Protein AF-A0A961Q1H7-F1 (afdb_monomer_lite)

Radius of gyration: 17.22 Å; chains: 1; bounding box: 45×46×30 Å

Structure (mmCIF, N/CA/C/O backbone):
data_AF-A0A961Q1H7-F1
#
_entry.id   AF-A0A961Q1H7-F1
#
loop_
_atom_site.group_PDB
_atom_site.id
_atom_site.type_symbol
_atom_site.label_atom_id
_atom_site.label_alt_id
_atom_site.label_comp_id
_atom_site.label_asym_id
_atom_site.label_entity_id
_atom_site.label_seq_id
_atom_site.pdbx_PDB_ins_code
_atom_site.Cartn_x
_atom_site.Cartn_y
_atom_site.Cartn_z
_atom_site.occupancy
_atom_site.B_iso_or_equiv
_atom_site.auth_seq_id
_atom_site.auth_comp_id
_atom_site.auth_asym_id
_atom_site.auth_atom_id
_atom_site.pdbx_PDB_model_num
ATOM 1 N N . MET A 1 1 ? 21.827 -29.068 16.546 1.00 44.97 1 MET A N 1
ATOM 2 C CA . MET A 1 1 ? 21.800 -28.196 15.344 1.00 44.97 1 MET A CA 1
ATOM 3 C C . MET A 1 1 ? 20.503 -28.412 14.557 1.00 44.97 1 MET A C 1
ATOM 5 O O . MET A 1 1 ? 20.382 -29.419 13.877 1.00 44.97 1 MET A O 1
ATOM 9 N N . ARG A 1 2 ? 19.507 -27.516 14.666 1.00 56.06 2 ARG A N 1
ATOM 10 C CA . ARG A 1 2 ? 18.175 -27.661 14.017 1.00 56.06 2 ARG A CA 1
ATOM 11 C C . ARG A 1 2 ? 17.933 -26.648 12.879 1.00 56.06 2 ARG A C 1
ATOM 13 O O . ARG A 1 2 ? 16.942 -26.741 12.164 1.00 56.06 2 ARG A O 1
ATOM 20 N N . THR A 1 3 ? 18.863 -25.716 12.672 1.00 59.81 3 THR A N 1
ATOM 21 C CA . THR A 1 3 ? 18.719 -24.540 11.795 1.00 59.81 3 THR A CA 1
ATOM 22 C C . THR A 1 3 ? 18.852 -24.871 10.302 1.00 59.81 3 THR A C 1
ATOM 24 O O . THR A 1 3 ? 18.093 -24.361 9.482 1.00 59.81 3 THR A O 1
ATOM 27 N N . ALA A 1 4 ? 19.744 -25.799 9.934 1.00 62.69 4 ALA A N 1
ATOM 28 C CA . ALA A 1 4 ? 20.012 -26.146 8.532 1.00 62.69 4 ALA A CA 1
ATOM 29 C C . ALA A 1 4 ? 18.870 -26.921 7.838 1.00 62.69 4 ALA A C 1
ATOM 31 O O . ALA A 1 4 ? 18.808 -26.956 6.608 1.00 62.69 4 ALA A O 1
ATOM 32 N N . SER A 1 5 ? 17.981 -27.563 8.607 1.00 73.88 5 SER A N 1
ATOM 33 C CA . SER A 1 5 ? 16.817 -28.293 8.077 1.00 73.88 5 SER A CA 1
ATOM 34 C C . SER A 1 5 ? 15.637 -27.351 7.823 1.00 73.88 5 SER A C 1
ATOM 36 O O . SER A 1 5 ? 15.053 -27.369 6.740 1.00 73.88 5 SER A O 1
ATOM 38 N N . THR A 1 6 ? 15.343 -26.451 8.768 1.00 74.25 6 THR A N 1
ATOM 39 C CA . THR A 1 6 ? 14.298 -25.426 8.613 1.00 74.25 6 THR A CA 1
ATOM 40 C C . THR A 1 6 ? 14.622 -24.458 7.476 1.00 74.25 6 THR A C 1
ATOM 42 O O . THR A 1 6 ? 13.755 -24.196 6.647 1.00 74.25 6 THR A O 1
ATOM 45 N N . TYR A 1 7 ? 15.879 -24.008 7.364 1.00 75.94 7 TYR A N 1
ATOM 46 C CA . TYR A 1 7 ? 16.323 -23.141 6.267 1.00 75.94 7 TYR A CA 1
ATOM 47 C C . TYR A 1 7 ? 16.105 -23.789 4.892 1.00 75.94 7 TYR A C 1
ATOM 49 O O . TYR A 1 7 ? 15.512 -23.185 4.001 1.00 75.94 7 TYR A O 1
ATOM 57 N N . ARG A 1 8 ? 16.488 -25.065 4.739 1.00 78.25 8 ARG A N 1
ATOM 58 C CA . ARG A 1 8 ? 16.283 -25.814 3.488 1.00 78.25 8 ARG A CA 1
ATOM 59 C C . ARG A 1 8 ? 14.807 -26.029 3.155 1.00 78.25 8 ARG A C 1
ATOM 61 O O . ARG A 1 8 ? 14.449 -26.010 1.982 1.00 78.25 8 ARG A O 1
ATOM 68 N N . ARG A 1 9 ? 13.939 -26.221 4.154 1.00 79.69 9 ARG A N 1
ATOM 69 C CA . ARG A 1 9 ? 12.482 -26.309 3.939 1.00 79.69 9 ARG A CA 1
ATOM 70 C C . ARG A 1 9 ? 11.907 -24.985 3.449 1.00 79.69 9 ARG A C 1
ATOM 72 O O . ARG A 1 9 ? 11.149 -24.98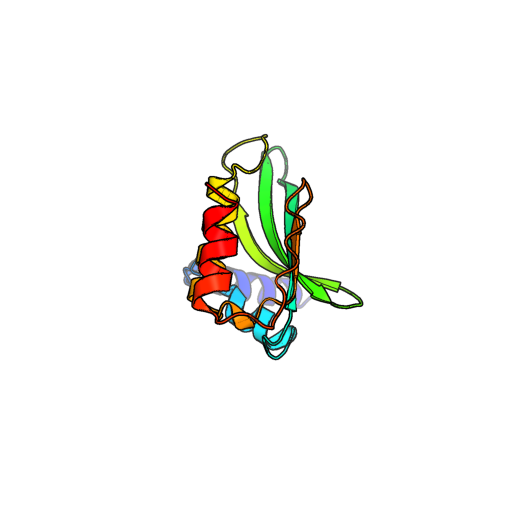5 2.486 1.00 79.69 9 ARG A O 1
ATOM 79 N N . LEU A 1 10 ? 12.321 -23.878 4.063 1.00 79.75 10 LEU A N 1
ATOM 80 C CA . LEU A 1 10 ? 11.914 -22.538 3.652 1.00 79.75 10 LEU A CA 1
ATOM 81 C C . LEU A 1 10 ? 12.369 -22.248 2.213 1.00 79.75 10 LEU A C 1
ATOM 83 O O . LEU A 1 10 ? 11.575 -21.823 1.382 1.00 79.75 10 LEU A O 1
ATOM 87 N N . GLN A 1 11 ? 13.622 -22.575 1.885 1.00 79.75 11 GLN A N 1
ATOM 88 C CA . GLN A 1 11 ? 14.165 -22.413 0.538 1.00 79.75 11 GLN A CA 1
ATOM 89 C C . GLN A 1 11 ? 13.380 -23.227 -0.499 1.00 79.75 11 GLN A C 1
ATOM 91 O O . GLN A 1 11 ? 13.025 -22.694 -1.545 1.00 79.75 11 GLN A O 1
ATOM 96 N N . ARG A 1 12 ? 13.047 -24.492 -0.207 1.00 81.50 12 ARG A N 1
ATOM 97 C CA . ARG A 1 12 ? 12.230 -25.327 -1.108 1.00 81.50 12 ARG A CA 1
ATOM 98 C C . ARG A 1 12 ? 10.826 -24.770 -1.315 1.00 81.50 12 ARG A C 1
ATOM 100 O O . ARG A 1 12 ? 10.306 -24.863 -2.423 1.00 81.50 12 ARG A O 1
ATOM 107 N N . PHE A 1 13 ? 10.228 -24.187 -0.279 1.00 79.38 13 PHE A N 1
ATOM 108 C CA . PHE A 1 13 ? 8.928 -23.530 -0.383 1.00 79.38 13 PHE A CA 1
ATOM 109 C C . PHE A 1 13 ? 8.994 -22.332 -1.342 1.00 79.38 13 PHE A C 1
ATOM 111 O O . PHE A 1 13 ? 8.261 -22.289 -2.326 1.00 79.38 13 PHE A O 1
ATOM 118 N N . PHE A 1 14 ? 9.949 -21.419 -1.142 1.00 76.69 14 PHE A N 1
ATOM 119 C CA . PHE A 1 14 ? 10.116 -20.247 -2.013 1.00 76.69 14 PHE A CA 1
ATOM 120 C C . PHE A 1 14 ? 10.627 -20.578 -3.428 1.00 76.69 14 PHE A C 1
ATOM 122 O O . PHE A 1 14 ? 10.481 -19.763 -4.333 1.00 76.69 14 PHE A O 1
ATOM 129 N N . GLN A 1 15 ? 11.198 -21.766 -3.652 1.00 78.75 15 GLN A N 1
ATOM 130 C CA . GLN A 1 15 ? 11.575 -22.230 -4.994 1.00 78.75 15 GLN A CA 1
ATOM 131 C C . GLN A 1 15 ? 10.363 -22.578 -5.869 1.00 78.75 15 GLN A C 1
ATOM 133 O O . GLN A 1 15 ? 10.419 -22.368 -7.079 1.00 78.75 15 GLN A O 1
ATOM 138 N N . HIS A 1 16 ? 9.283 -23.092 -5.272 1.00 74.50 16 HIS A N 1
ATOM 139 C CA . HIS A 1 16 ? 8.104 -23.568 -6.007 1.00 74.50 16 HIS A CA 1
ATOM 140 C C . HIS A 1 16 ? 6.917 -22.600 -5.939 1.00 74.50 16 HIS A C 1
ATOM 142 O O . HIS A 1 16 ? 5.992 -22.714 -6.738 1.00 74.50 16 HIS A O 1
ATOM 148 N N . VAL A 1 17 ? 6.938 -21.633 -5.017 1.00 74.94 17 VAL A N 1
ATOM 149 C CA . VAL A 1 17 ? 5.870 -20.640 -4.867 1.00 74.94 17 VAL A CA 1
ATOM 150 C C . VAL A 1 17 ? 6.285 -19.320 -5.512 1.00 74.94 17 VAL A C 1
ATOM 152 O O . VAL A 1 17 ? 7.231 -18.661 -5.083 1.00 74.94 17 VAL A O 1
ATOM 155 N N . ARG A 1 18 ? 5.539 -18.904 -6.540 1.00 75.06 18 ARG A N 1
ATOM 156 C CA . ARG A 1 18 ? 5.613 -17.549 -7.097 1.00 75.06 18 ARG A CA 1
ATOM 157 C C . ARG A 1 18 ? 4.652 -16.659 -6.322 1.00 75.06 18 ARG A C 1
ATOM 159 O O . ARG A 1 18 ? 3.446 -16.704 -6.530 1.00 75.06 18 ARG A O 1
ATOM 166 N N . LEU A 1 19 ? 5.196 -15.885 -5.395 1.00 77.88 19 LEU A N 1
ATOM 167 C CA . LEU A 1 19 ? 4.424 -14.910 -4.639 1.00 77.88 19 LEU A CA 1
ATOM 168 C C . LEU A 1 19 ? 4.216 -13.657 -5.499 1.00 77.88 19 LEU A C 1
ATOM 170 O O . LEU A 1 19 ? 5.184 -13.095 -6.009 1.00 77.88 19 LEU A O 1
ATOM 174 N N . GLY A 1 20 ? 2.956 -13.253 -5.688 1.00 80.94 20 GLY A N 1
ATOM 175 C CA . GLY A 1 20 ? 2.612 -12.004 -6.377 1.00 80.94 20 GLY A CA 1
ATOM 176 C C . GLY A 1 20 ? 3.086 -10.779 -5.593 1.00 80.94 20 GLY A C 1
ATOM 177 O O . GLY A 1 20 ? 3.392 -10.893 -4.414 1.00 80.94 20 GLY A O 1
ATOM 178 N N . GLU A 1 21 ? 3.137 -9.601 -6.212 1.00 81.19 21 GLU A N 1
ATOM 179 C CA . GLU A 1 21 ? 3.753 -8.404 -5.607 1.00 81.19 21 GLU A CA 1
ATOM 180 C C . GLU A 1 21 ? 3.125 -7.994 -4.255 1.00 81.19 21 GLU A C 1
ATOM 182 O O . GLU A 1 21 ? 3.827 -7.512 -3.371 1.00 81.19 21 GLU A O 1
ATOM 187 N N . ASP A 1 22 ? 1.832 -8.281 -4.064 1.00 89.94 22 ASP A N 1
ATOM 188 C CA . ASP A 1 22 ? 1.049 -7.920 -2.871 1.00 89.94 22 ASP A CA 1
ATOM 189 C C . ASP A 1 22 ? 0.820 -9.100 -1.907 1.00 89.94 22 ASP A C 1
ATOM 191 O O . ASP A 1 22 ? -0.020 -9.024 -1.013 1.00 89.94 22 ASP A O 1
ATOM 195 N N . TRP A 1 23 ? 1.538 -10.217 -2.069 1.00 88.62 23 TRP A N 1
ATOM 196 C CA . TRP A 1 23 ? 1.275 -11.461 -1.325 1.00 88.62 23 TRP A CA 1
ATOM 197 C C . TRP A 1 23 ? 1.267 -11.294 0.204 1.00 88.62 23 TRP A C 1
ATOM 199 O O . TRP A 1 23 ? 0.549 -12.005 0.907 1.00 88.62 23 TRP A O 1
ATOM 209 N N . ALA A 1 24 ? 2.085 -10.374 0.721 1.00 88.81 24 ALA A N 1
ATOM 210 C CA . ALA A 1 24 ? 2.235 -10.130 2.150 1.00 88.81 24 ALA A CA 1
ATOM 211 C C . ALA A 1 24 ? 1.126 -9.232 2.710 1.00 88.81 24 ALA A C 1
ATOM 213 O O . ALA A 1 24 ? 0.914 -9.216 3.921 1.00 88.81 24 ALA A O 1
ATOM 214 N N . LEU A 1 25 ? 0.402 -8.508 1.852 1.00 91.44 25 LEU A N 1
ATOM 215 C CA . LEU A 1 25 ? -0.597 -7.529 2.257 1.00 91.44 25 LEU A CA 1
ATOM 216 C C . LEU A 1 25 ? -1.664 -8.094 3.208 1.00 91.44 25 LEU A C 1
ATOM 218 O O . LEU A 1 25 ? -1.842 -7.501 4.271 1.00 91.44 25 LEU A O 1
ATOM 222 N N . PRO A 1 26 ? -2.345 -9.225 2.918 1.00 89.25 26 PRO A N 1
ATOM 223 C CA . PRO A 1 26 ? -3.360 -9.760 3.827 1.00 89.25 26 PRO A CA 1
ATOM 224 C C . PRO A 1 26 ? -2.773 -10.204 5.173 1.00 89.25 26 PRO A C 1
ATOM 226 O O . PRO A 1 26 ? -3.413 -10.025 6.207 1.00 89.25 26 PRO A O 1
ATOM 229 N N . LEU A 1 27 ? -1.545 -10.736 5.181 1.00 90.00 27 LEU A N 1
ATOM 230 C CA . LEU A 1 27 ? -0.861 -11.139 6.413 1.00 90.00 27 LEU A CA 1
ATOM 231 C C . LEU A 1 27 ? -0.543 -9.922 7.280 1.00 90.00 27 LEU A C 1
ATOM 233 O O . LEU A 1 27 ? -0.861 -9.898 8.466 1.00 90.00 27 LEU A O 1
ATOM 237 N N . VAL A 1 28 ? 0.059 -8.895 6.680 1.00 90.56 28 VAL A N 1
ATOM 238 C CA . VAL A 1 28 ? 0.441 -7.682 7.399 1.00 90.56 28 VAL A CA 1
ATOM 239 C C . VAL A 1 28 ? -0.794 -6.909 7.856 1.00 90.56 28 VAL A C 1
ATOM 241 O O . VAL A 1 28 ? -0.859 -6.500 9.012 1.00 90.56 28 VAL A O 1
ATOM 244 N N . ALA A 1 29 ? -1.801 -6.752 6.996 1.00 89.69 29 ALA A N 1
ATOM 245 C CA . ALA A 1 29 ? -3.056 -6.100 7.357 1.00 89.69 29 ALA A CA 1
ATOM 246 C C . ALA A 1 29 ? -3.758 -6.827 8.515 1.00 89.69 29 ALA A C 1
ATOM 248 O O . ALA A 1 29 ? -4.218 -6.176 9.451 1.00 89.69 29 ALA A O 1
ATOM 249 N N . GLY A 1 30 ? -3.758 -8.165 8.509 1.00 89.38 30 GLY A N 1
ATOM 250 C CA . GLY A 1 30 ? -4.281 -8.969 9.615 1.00 89.38 30 GLY A CA 1
ATOM 251 C C . GLY A 1 30 ? -3.560 -8.726 10.946 1.00 89.38 30 GLY A C 1
ATOM 252 O O . GLY A 1 30 ? -4.203 -8.734 11.993 1.00 89.38 30 GLY A O 1
ATOM 253 N N . LEU A 1 31 ? -2.251 -8.453 10.917 1.00 88.00 31 LEU A N 1
ATOM 254 C CA . LEU A 1 31 ? -1.465 -8.116 12.112 1.00 88.00 31 LEU A CA 1
ATOM 255 C C . LEU A 1 31 ? -1.700 -6.681 12.601 1.00 88.00 31 LEU A C 1
ATOM 257 O O . LEU A 1 31 ? -1.658 -6.432 13.804 1.00 88.00 31 LEU A O 1
ATOM 261 N N . VAL A 1 32 ? -1.926 -5.734 11.686 1.00 88.00 32 VAL A N 1
ATOM 262 C CA . VAL A 1 32 ? -2.202 -4.327 12.024 1.00 88.00 32 VAL A CA 1
ATOM 263 C C . VAL A 1 32 ? -3.603 -4.166 12.625 1.00 88.00 32 VAL A C 1
ATOM 265 O O . VAL A 1 32 ? -3.796 -3.345 13.522 1.00 88.00 32 VAL A O 1
ATOM 268 N N . GLY A 1 33 ? -4.570 -4.961 12.161 1.00 85.56 33 GLY A N 1
ATOM 269 C CA . GLY A 1 33 ? -5.959 -4.936 12.614 1.00 85.56 33 GLY A CA 1
ATOM 270 C C . GLY A 1 33 ? -6.916 -4.360 11.564 1.00 85.56 33 GLY A C 1
ATOM 271 O O . GLY A 1 33 ? -6.565 -4.243 10.393 1.00 85.56 33 GLY A O 1
ATOM 272 N N . PRO A 1 34 ? -8.159 -4.012 11.939 1.00 85.38 34 PRO A N 1
ATOM 273 C CA . PRO A 1 34 ? -9.149 -3.517 10.987 1.00 85.38 34 PRO A CA 1
ATOM 274 C C . PRO A 1 34 ? -8.704 -2.219 10.300 1.00 85.38 34 PRO A C 1
ATOM 276 O O . PRO A 1 34 ? -8.277 -1.272 10.965 1.00 85.38 34 PRO A O 1
ATOM 279 N N . ALA A 1 35 ? -8.870 -2.153 8.977 1.00 81.38 35 ALA A N 1
ATOM 280 C CA . ALA A 1 35 ? -8.544 -0.990 8.151 1.00 81.38 35 ALA A CA 1
ATOM 281 C C . ALA A 1 35 ? -9.562 0.149 8.326 1.00 81.38 35 ALA A C 1
ATOM 283 O O . ALA A 1 35 ? -10.387 0.416 7.453 1.00 81.38 35 ALA A O 1
ATOM 284 N N . ARG A 1 36 ? -9.537 0.802 9.491 1.00 84.00 36 ARG A N 1
ATOM 285 C CA . ARG A 1 36 ? -10.406 1.933 9.833 1.00 84.00 36 ARG A CA 1
ATOM 286 C C . ARG A 1 36 ? -9.548 3.133 10.207 1.00 84.00 36 ARG A C 1
ATOM 288 O O . ARG A 1 36 ? -8.866 3.092 11.227 1.00 84.00 36 ARG A O 1
ATOM 295 N N . ASN A 1 37 ? -9.625 4.194 9.406 1.00 85.94 37 ASN A N 1
ATOM 296 C CA . ASN A 1 37 ? -8.979 5.476 9.686 1.00 85.94 37 ASN A CA 1
ATOM 297 C C . ASN A 1 37 ? -7.464 5.363 9.959 1.00 85.94 37 ASN A C 1
ATOM 299 O O . ASN A 1 37 ? -6.937 5.931 10.915 1.00 85.94 37 ASN A O 1
ATOM 303 N N . TRP A 1 38 ? -6.760 4.577 9.146 1.00 90.81 38 TRP A N 1
ATOM 304 C CA . TRP A 1 38 ? -5.315 4.424 9.238 1.00 90.81 38 TRP A CA 1
ATOM 305 C C . TRP A 1 38 ? -4.588 5.703 8.837 1.00 90.81 38 TRP A C 1
ATOM 307 O O . TRP A 1 38 ? -4.922 6.350 7.843 1.00 90.81 38 TRP A O 1
ATOM 317 N N . THR A 1 39 ? -3.529 6.012 9.579 1.00 90.00 39 THR A N 1
ATOM 318 C CA . THR A 1 39 ? -2.506 6.958 9.141 1.00 90.00 39 THR A CA 1
ATOM 319 C C . THR A 1 39 ? -1.535 6.212 8.243 1.00 90.00 39 THR A C 1
ATOM 321 O O . THR A 1 39 ? -0.828 5.314 8.699 1.00 90.00 39 THR A O 1
ATOM 324 N N . LEU A 1 40 ? -1.503 6.571 6.969 1.00 91.81 40 LEU A N 1
ATOM 325 C CA . LEU A 1 40 ? -0.574 6.035 5.992 1.00 91.81 40 LEU A CA 1
ATOM 326 C C . LEU A 1 40 ? 0.594 6.994 5.792 1.00 91.81 40 LEU A C 1
ATOM 328 O O . LEU A 1 40 ? 0.430 8.212 5.818 1.00 91.81 40 LEU A O 1
ATOM 332 N N . VAL A 1 41 ? 1.777 6.438 5.560 1.00 89.75 41 VAL A N 1
ATOM 333 C CA . VAL A 1 41 ? 2.966 7.199 5.183 1.00 89.75 41 VAL A CA 1
ATOM 334 C C . VAL A 1 41 ? 3.606 6.591 3.945 1.00 89.75 41 VAL A C 1
ATOM 336 O O . VAL A 1 41 ? 3.756 5.372 3.844 1.00 89.75 41 VAL A O 1
ATOM 339 N N . LEU A 1 42 ? 3.975 7.456 3.008 1.00 88.81 42 LEU A N 1
ATOM 340 C CA . LEU A 1 42 ? 4.837 7.149 1.880 1.00 88.81 42 LEU A CA 1
ATOM 341 C C . LEU A 1 42 ? 6.269 7.519 2.240 1.00 88.81 42 LEU A C 1
ATOM 343 O O . LEU A 1 42 ? 6.587 8.695 2.425 1.00 88.81 42 LEU A O 1
ATOM 347 N N . ASP A 1 43 ? 7.125 6.508 2.288 1.00 85.00 43 ASP A N 1
ATOM 348 C CA . ASP A 1 43 ? 8.533 6.661 2.626 1.00 85.00 43 ASP A CA 1
ATOM 349 C C . ASP A 1 43 ? 9.431 6.033 1.556 1.00 85.00 43 ASP A C 1
ATOM 351 O O . ASP A 1 43 ? 9.064 5.051 0.901 1.00 85.00 43 ASP A O 1
ATOM 355 N N . ARG A 1 44 ? 10.616 6.615 1.353 1.00 82.06 44 ARG A N 1
ATOM 356 C CA . ARG A 1 44 ? 11.646 6.039 0.483 1.00 82.06 44 ARG A CA 1
ATOM 357 C C . ARG A 1 44 ? 12.712 5.397 1.350 1.00 82.06 44 ARG A C 1
ATOM 359 O O . ARG A 1 44 ? 13.348 6.074 2.145 1.00 82.06 44 ARG A O 1
ATOM 366 N N . THR A 1 45 ? 12.980 4.117 1.125 1.00 79.31 45 THR A N 1
ATOM 367 C CA . THR A 1 45 ? 14.060 3.408 1.814 1.00 79.31 45 THR A CA 1
ATOM 368 C C . THR A 1 45 ? 15.088 2.914 0.799 1.00 79.31 45 THR A C 1
ATOM 370 O O . THR A 1 45 ? 14.739 2.268 -0.189 1.00 79.31 45 THR A O 1
ATOM 373 N N . ASN A 1 46 ? 16.359 3.264 1.008 1.00 79.06 46 ASN A N 1
ATOM 374 C CA . ASN A 1 46 ? 17.472 2.778 0.196 1.00 79.06 46 ASN A CA 1
ATOM 375 C C . ASN A 1 46 ? 18.136 1.609 0.923 1.00 79.06 46 ASN A C 1
ATOM 377 O O . ASN A 1 46 ? 18.544 1.741 2.076 1.00 79.06 46 ASN A O 1
ATOM 381 N N . TRP A 1 47 ? 18.204 0.465 0.252 1.00 77.56 47 TRP A N 1
ATOM 382 C CA . TRP A 1 47 ? 18.813 -0.751 0.763 1.00 77.56 47 TRP A CA 1
ATOM 383 C C . TRP A 1 47 ? 20.045 -1.080 -0.068 1.00 77.56 47 TRP A C 1
ATOM 385 O O . TRP A 1 47 ? 19.958 -1.268 -1.281 1.00 77.56 47 TRP A O 1
ATOM 395 N N . SER A 1 48 ? 21.185 -1.225 0.599 1.00 75.19 48 SER A N 1
ATOM 396 C CA . SER A 1 48 ? 22.407 -1.728 -0.025 1.00 75.19 48 SER A CA 1
ATOM 397 C C . SER A 1 48 ? 22.470 -3.244 0.135 1.00 75.19 48 SER A C 1
ATOM 399 O O . SER A 1 48 ? 22.700 -3.755 1.230 1.00 75.19 48 SER A O 1
ATOM 401 N N . ILE A 1 49 ? 22.255 -3.978 -0.958 1.00 73.44 49 ILE A N 1
ATOM 402 C CA . ILE A 1 49 ? 22.419 -5.434 -1.008 1.00 73.44 49 ILE A CA 1
ATOM 403 C C . ILE A 1 49 ? 23.766 -5.722 -1.677 1.00 73.44 49 ILE A C 1
ATOM 405 O O . ILE A 1 49 ? 23.885 -5.753 -2.905 1.00 73.44 49 ILE A O 1
ATOM 409 N N . GLY A 1 50 ? 24.805 -5.899 -0.859 1.00 80.12 50 GLY A N 1
ATOM 410 C CA . GLY A 1 50 ? 26.182 -6.011 -1.343 1.00 80.12 50 GLY A CA 1
ATOM 411 C C . GLY A 1 50 ? 26.613 -4.728 -2.059 1.00 80.12 50 GLY A C 1
ATOM 412 O O . GLY A 1 50 ? 26.570 -3.653 -1.471 1.00 80.12 50 GLY A O 1
ATOM 413 N N . ALA A 1 51 ? 26.989 -4.838 -3.336 1.00 73.94 51 ALA A N 1
ATOM 414 C CA . ALA A 1 51 ? 27.361 -3.694 -4.177 1.00 73.94 51 ALA A CA 1
ATOM 415 C C . ALA A 1 51 ? 26.168 -3.026 -4.895 1.00 73.94 51 ALA A C 1
ATOM 417 O O . ALA A 1 51 ? 26.344 -2.013 -5.571 1.00 73.94 51 ALA A O 1
ATOM 418 N N . ARG A 1 52 ? 24.955 -3.592 -4.795 1.00 75.25 52 ARG A N 1
ATOM 419 C CA . ARG A 1 52 ? 23.762 -3.078 -5.477 1.00 75.25 52 ARG A CA 1
ATOM 420 C C . ARG A 1 52 ? 22.929 -2.231 -4.522 1.00 75.25 52 ARG A C 1
ATOM 422 O O . ARG A 1 52 ? 22.425 -2.735 -3.523 1.00 75.25 52 ARG A O 1
ATOM 429 N N . GLU A 1 53 ? 22.716 -0.972 -4.879 1.00 77.56 53 GLU A N 1
ATOM 430 C CA . GLU A 1 53 ? 21.718 -0.125 -4.224 1.00 77.56 53 GLU A CA 1
ATOM 431 C C . GLU A 1 53 ? 20.336 -0.379 -4.824 1.00 77.56 53 GLU A C 1
ATOM 433 O O . GLU A 1 53 ? 20.158 -0.384 -6.046 1.00 77.56 53 GLU A O 1
ATOM 438 N N . VAL A 1 54 ? 19.358 -0.599 -3.952 1.00 80.25 54 VAL A N 1
ATOM 439 C CA . VAL A 1 54 ? 17.964 -0.830 -4.309 1.00 80.25 54 VAL A CA 1
ATOM 440 C C . VAL A 1 54 ? 17.109 0.179 -3.559 1.00 80.25 54 VAL A C 1
ATOM 442 O O . VAL A 1 54 ? 17.024 0.157 -2.333 1.00 80.25 54 VAL A O 1
ATOM 445 N N . ASN A 1 55 ? 16.454 1.060 -4.309 1.00 83.75 55 ASN A N 1
ATOM 446 C CA . ASN A 1 55 ? 15.536 2.042 -3.751 1.00 83.75 55 ASN A CA 1
ATOM 447 C C . ASN A 1 55 ? 14.122 1.471 -3.746 1.00 83.75 55 ASN A C 1
ATOM 449 O O . ASN A 1 55 ? 13.608 1.074 -4.790 1.00 83.75 55 ASN A O 1
ATOM 453 N N . TYR A 1 56 ? 13.477 1.481 -2.589 1.00 86.56 56 TYR A N 1
ATOM 454 C CA . TYR A 1 56 ? 12.079 1.111 -2.438 1.00 86.56 56 TYR A CA 1
ATOM 455 C C . TYR A 1 56 ? 11.246 2.346 -2.122 1.00 86.56 56 TYR A C 1
ATOM 457 O O . TYR A 1 56 ? 11.628 3.179 -1.298 1.00 86.56 56 TYR A O 1
ATOM 465 N N . LEU A 1 57 ? 10.080 2.437 -2.755 1.00 88.75 57 LEU A N 1
ATOM 466 C CA . LEU A 1 57 ? 8.994 3.291 -2.294 1.00 88.75 57 LEU A CA 1
ATOM 467 C C . LEU A 1 57 ? 8.028 2.419 -1.502 1.00 88.75 57 LEU A C 1
ATOM 469 O O . LEU A 1 57 ? 7.528 1.429 -2.034 1.00 88.75 57 LEU A O 1
ATOM 473 N N . VAL A 1 58 ? 7.783 2.782 -0.248 1.00 90.56 58 VAL A N 1
ATOM 474 C CA . VAL A 1 58 ? 7.015 1.984 0.706 1.00 90.56 58 VAL A CA 1
ATOM 475 C C . VAL A 1 58 ? 5.809 2.783 1.177 1.00 90.56 58 VAL A C 1
ATOM 477 O O . VAL A 1 58 ? 5.936 3.943 1.560 1.00 90.56 58 VAL A O 1
ATOM 480 N N . LEU A 1 59 ? 4.644 2.144 1.169 1.00 92.56 59 LEU A N 1
ATOM 481 C CA . LEU A 1 59 ? 3.429 2.624 1.809 1.00 92.56 59 LEU A CA 1
ATOM 482 C C . LEU A 1 59 ? 3.235 1.834 3.101 1.00 92.56 59 LEU A C 1
ATOM 484 O O . LEU A 1 59 ? 3.049 0.615 3.073 1.00 92.56 59 LEU A O 1
ATOM 488 N N . ALA A 1 60 ? 3.291 2.525 4.233 1.00 92.19 60 ALA A N 1
ATOM 489 C CA . ALA A 1 60 ? 3.215 1.918 5.554 1.00 92.19 60 ALA A CA 1
ATOM 490 C C . ALA A 1 60 ? 2.056 2.488 6.373 1.00 92.19 60 ALA A C 1
ATOM 492 O O . ALA A 1 60 ? 1.737 3.670 6.267 1.00 92.19 60 ALA A O 1
ATOM 493 N N . VAL A 1 61 ? 1.469 1.659 7.236 1.00 92.38 61 VAL A N 1
ATOM 494 C CA . VAL A 1 61 ? 0.569 2.124 8.298 1.00 92.38 61 VAL A CA 1
ATOM 495 C C . VAL A 1 61 ? 1.409 2.570 9.481 1.00 92.38 61 VAL A C 1
ATOM 497 O O . VAL A 1 61 ? 2.260 1.831 9.982 1.00 92.38 61 VAL A O 1
ATOM 500 N N . VAL A 1 62 ? 1.147 3.782 9.949 1.00 90.00 62 VAL A N 1
ATOM 501 C CA . VAL A 1 62 ? 1.738 4.339 11.157 1.00 90.00 62 VAL A CA 1
ATOM 502 C C . VAL A 1 62 ? 0.816 4.036 12.327 1.00 90.00 62 VAL A C 1
ATOM 504 O O . VAL A 1 62 ? -0.320 4.499 12.401 1.00 90.00 62 VAL A O 1
ATOM 507 N N . THR A 1 63 ? 1.332 3.262 13.270 1.00 84.19 63 THR A N 1
ATOM 508 C CA . THR A 1 63 ? 0.730 3.070 14.591 1.00 84.19 63 THR A CA 1
ATOM 509 C C . THR A 1 63 ? 1.496 3.909 15.615 1.00 84.19 63 THR A C 1
ATOM 511 O O . THR A 1 63 ? 2.577 4.419 15.323 1.00 84.19 63 THR A O 1
ATOM 514 N N . ARG A 1 64 ? 0.992 4.024 16.852 1.00 79.44 64 ARG A N 1
ATOM 515 C CA . ARG A 1 64 ? 1.687 4.792 17.909 1.00 79.44 64 ARG A CA 1
ATOM 516 C C . ARG A 1 64 ? 3.115 4.309 18.193 1.00 79.44 64 ARG A C 1
ATOM 518 O O . ARG A 1 64 ? 3.908 5.079 18.716 1.00 79.44 64 ARG A O 1
ATOM 525 N N . ARG A 1 65 ? 3.417 3.033 17.926 1.00 81.12 65 ARG A N 1
ATOM 526 C CA . ARG A 1 65 ? 4.707 2.408 18.265 1.00 81.12 65 ARG A CA 1
ATOM 527 C C . ARG A 1 65 ? 5.535 2.006 17.051 1.00 81.12 65 ARG A C 1
ATOM 529 O O . ARG A 1 65 ? 6.754 1.966 17.156 1.00 81.12 65 ARG A O 1
ATOM 536 N N . PHE A 1 66 ? 4.900 1.699 15.922 1.00 84.88 66 PHE A N 1
ATOM 537 C CA . PHE A 1 66 ? 5.572 1.083 14.780 1.00 84.88 66 PHE A CA 1
ATOM 538 C C . PHE A 1 66 ? 5.050 1.618 13.452 1.00 84.88 66 PHE A C 1
ATOM 540 O O . PHE A 1 66 ? 3.873 1.963 13.326 1.00 84.88 66 PHE A O 1
ATOM 547 N N . ARG A 1 67 ? 5.923 1.609 12.444 1.00 88.19 67 ARG A N 1
ATOM 548 C CA . ARG A 1 67 ? 5.562 1.804 11.039 1.00 88.19 67 ARG A CA 1
ATOM 549 C C . ARG A 1 67 ? 5.600 0.443 10.368 1.00 88.19 67 ARG A C 1
ATOM 551 O O . ARG A 1 67 ? 6.657 -0.179 10.308 1.00 88.19 67 ARG A O 1
ATOM 558 N N . VAL A 1 68 ? 4.444 -0.030 9.927 1.00 90.56 68 VAL A N 1
ATOM 559 C CA . VAL A 1 68 ? 4.298 -1.375 9.376 1.00 90.56 68 VAL A CA 1
ATOM 560 C C . VAL A 1 68 ? 4.100 -1.266 7.862 1.00 90.56 68 VAL A C 1
ATOM 562 O O . VAL A 1 68 ? 3.097 -0.688 7.436 1.00 90.56 68 VAL A O 1
ATOM 565 N N . PRO A 1 69 ? 5.037 -1.765 7.036 1.00 91.50 69 PRO A N 1
ATOM 566 C CA . PRO A 1 69 ? 4.953 -1.654 5.583 1.00 91.50 69 PRO A CA 1
ATOM 567 C C . PRO A 1 69 ? 3.834 -2.542 5.035 1.00 91.50 69 PRO A C 1
ATOM 569 O O . PRO A 1 69 ? 3.838 -3.747 5.264 1.00 91.50 69 PRO A O 1
ATOM 572 N N . LEU A 1 70 ? 2.894 -1.953 4.298 1.00 92.62 70 LEU A N 1
ATOM 573 C CA . LEU A 1 70 ? 1.810 -2.686 3.640 1.00 92.62 70 LEU A CA 1
ATOM 574 C C . LEU A 1 70 ? 2.183 -3.076 2.214 1.00 92.62 70 LEU A C 1
ATOM 576 O O . LEU A 1 70 ? 2.032 -4.226 1.816 1.00 92.62 70 LEU A O 1
ATOM 580 N N . LEU A 1 71 ? 2.649 -2.093 1.448 1.00 92.81 71 LEU A N 1
ATOM 581 C CA . LEU A 1 71 ? 2.931 -2.213 0.026 1.00 92.81 71 LEU A CA 1
ATOM 582 C C . LEU A 1 71 ? 4.254 -1.534 -0.282 1.00 92.81 71 LEU A C 1
ATOM 584 O O . LEU A 1 71 ? 4.622 -0.542 0.348 1.00 92.81 71 LEU A O 1
ATOM 588 N N . TRP A 1 72 ? 4.956 -2.043 -1.283 1.00 91.94 72 TRP A N 1
ATOM 589 C CA . TRP A 1 72 ? 6.173 -1.423 -1.774 1.00 91.94 72 TRP A CA 1
ATOM 590 C C . TRP A 1 72 ? 6.353 -1.679 -3.263 1.00 91.94 72 TRP A C 1
ATOM 592 O O . TRP A 1 72 ? 5.788 -2.612 -3.833 1.00 91.94 72 TRP A O 1
ATOM 602 N N . THR A 1 73 ? 7.170 -0.841 -3.889 1.00 88.19 73 THR A N 1
ATOM 603 C CA . THR A 1 73 ? 7.649 -1.057 -5.252 1.00 88.19 73 THR A CA 1
ATOM 604 C C . THR A 1 73 ? 9.130 -0.711 -5.348 1.00 88.19 73 THR A C 1
ATOM 606 O O . THR A 1 73 ? 9.621 0.180 -4.646 1.00 88.19 73 THR A O 1
ATOM 609 N N . VAL A 1 74 ? 9.851 -1.443 -6.196 1.00 85.88 74 VAL A N 1
ATOM 610 C CA . VAL A 1 74 ? 11.275 -1.210 -6.451 1.00 85.88 74 VAL A CA 1
ATOM 611 C C . VAL A 1 74 ? 11.403 -0.111 -7.495 1.00 85.88 74 VAL A C 1
ATOM 613 O O . VAL A 1 74 ? 10.864 -0.220 -8.593 1.00 85.88 74 VAL A O 1
ATOM 616 N N . LEU A 1 75 ? 12.140 0.945 -7.172 1.00 82.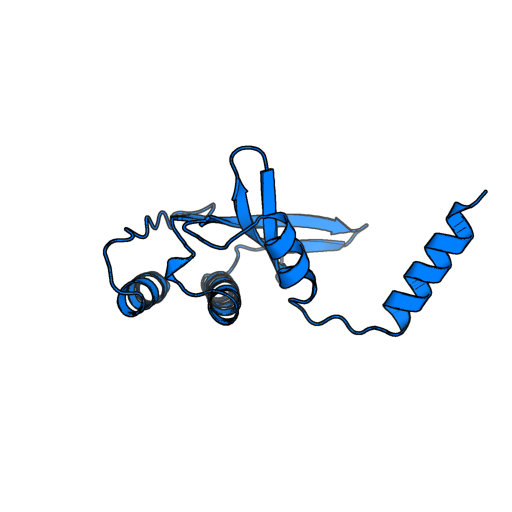94 75 LEU A N 1
ATOM 617 C CA . LEU A 1 75 ? 12.406 2.032 -8.102 1.00 82.94 75 LEU A CA 1
ATOM 618 C C . LEU A 1 75 ? 13.613 1.677 -8.991 1.00 82.94 75 LEU A C 1
ATOM 620 O O . LEU A 1 75 ? 14.640 1.230 -8.475 1.00 82.94 75 LEU A O 1
ATOM 624 N N . PRO A 1 76 ? 13.537 1.903 -10.316 1.00 69.00 76 PRO A N 1
ATOM 625 C CA . PRO A 1 76 ? 14.575 1.483 -11.260 1.00 69.00 76 PRO A CA 1
ATOM 626 C C . PRO A 1 76 ? 15.872 2.314 -11.208 1.00 69.00 76 PRO A C 1
ATOM 628 O O . PRO A 1 76 ? 16.816 1.988 -11.921 1.00 69.00 76 PRO A O 1
ATOM 631 N N . GLY A 1 77 ? 15.964 3.367 -10.386 1.00 65.06 77 GLY A N 1
ATOM 632 C CA . GLY A 1 77 ? 17.140 4.242 -10.350 1.00 65.06 77 GLY A CA 1
ATOM 633 C C . GLY A 1 77 ? 17.402 4.925 -9.007 1.00 65.06 77 GLY A C 1
ATOM 634 O O . GLY A 1 77 ? 16.572 4.904 -8.095 1.00 65.06 77 GLY A O 1
ATOM 635 N N . LYS A 1 78 ? 18.582 5.550 -8.898 1.00 54.06 78 LYS A N 1
ATOM 636 C CA . LYS A 1 78 ? 18.965 6.452 -7.801 1.00 54.06 78 LYS A CA 1
ATOM 637 C C . LYS A 1 78 ? 18.383 7.841 -8.086 1.00 54.06 78 LYS A C 1
ATOM 639 O O . LYS A 1 78 ? 19.014 8.665 -8.735 1.00 54.06 78 LYS A O 1
ATOM 644 N N . GLY A 1 79 ? 17.140 8.077 -7.676 1.00 54.56 79 GLY A N 1
ATOM 645 C CA . GLY A 1 79 ? 16.426 9.327 -7.951 1.00 54.56 79 GLY A CA 1
ATOM 646 C C . GLY A 1 79 ? 15.211 9.528 -7.047 1.00 54.56 79 GLY A C 1
ATOM 647 O O . GLY A 1 79 ? 14.913 8.703 -6.179 1.00 54.56 79 GLY A O 1
ATOM 648 N N . ASN A 1 80 ? 14.508 10.650 -7.212 1.00 56.81 80 ASN A N 1
ATOM 649 C CA . ASN A 1 80 ? 13.245 10.864 -6.505 1.00 56.81 80 ASN A CA 1
ATOM 650 C C . ASN A 1 80 ? 12.194 9.850 -6.981 1.00 56.81 80 ASN A C 1
ATOM 652 O O . ASN A 1 80 ? 12.185 9.480 -8.155 1.00 56.81 80 ASN A O 1
ATOM 656 N N . SER A 1 81 ? 11.305 9.406 -6.087 1.00 60.09 81 SER A N 1
ATOM 657 C CA . SER A 1 81 ? 10.131 8.664 -6.546 1.00 60.09 81 SER A CA 1
ATOM 658 C C . SER A 1 81 ? 9.325 9.600 -7.437 1.00 60.09 81 SER A C 1
ATOM 660 O O . SER A 1 81 ? 8.986 10.709 -7.018 1.00 60.09 81 SER A O 1
ATOM 662 N N . SER A 1 82 ? 9.064 9.186 -8.678 1.00 71.12 82 SER A N 1
ATOM 663 C CA . SER A 1 82 ? 8.208 9.972 -9.556 1.00 71.12 82 SER A CA 1
ATOM 664 C C . SER A 1 82 ? 6.820 10.064 -8.931 1.00 71.12 82 SER A C 1
ATOM 666 O O . SER A 1 82 ? 6.352 9.136 -8.263 1.00 71.12 82 SER A O 1
ATOM 668 N N . THR A 1 83 ? 6.147 11.184 -9.163 1.00 71.44 83 THR A N 1
ATOM 669 C CA . THR A 1 83 ? 4.738 11.369 -8.812 1.00 71.44 83 THR A CA 1
ATOM 670 C C . THR A 1 83 ? 3.905 10.176 -9.299 1.00 71.44 83 THR A C 1
ATOM 672 O O . THR A 1 83 ? 3.150 9.592 -8.526 1.00 71.44 83 THR A O 1
ATOM 675 N N . ALA A 1 84 ? 4.179 9.685 -10.513 1.00 77.62 84 ALA A N 1
ATOM 676 C CA . ALA A 1 84 ? 3.567 8.481 -11.072 1.00 77.62 84 ALA A CA 1
ATOM 677 C C . ALA A 1 84 ? 3.774 7.211 -10.221 1.00 77.62 84 ALA A C 1
ATOM 679 O O . ALA A 1 84 ? 2.823 6.460 -10.017 1.00 77.62 84 ALA A O 1
ATOM 680 N N . ALA A 1 85 ? 4.976 6.971 -9.680 1.00 82.38 85 ALA A N 1
ATOM 681 C CA . ALA A 1 85 ? 5.234 5.812 -8.820 1.00 82.38 85 ALA A CA 1
ATOM 682 C C . ALA A 1 85 ? 4.450 5.888 -7.499 1.00 82.38 85 ALA A C 1
ATOM 684 O O . ALA A 1 85 ? 3.947 4.874 -7.015 1.00 82.38 85 ALA A O 1
ATOM 685 N N . ARG A 1 86 ? 4.293 7.095 -6.937 1.00 83.38 86 ARG A N 1
ATOM 686 C CA . ARG A 1 86 ? 3.471 7.326 -5.736 1.00 83.38 86 ARG A CA 1
ATOM 687 C C . ARG A 1 86 ? 1.992 7.069 -6.019 1.00 83.38 86 ARG A C 1
ATOM 689 O O . ARG A 1 86 ? 1.368 6.318 -5.275 1.00 83.38 86 ARG A O 1
ATOM 696 N N . ILE A 1 87 ? 1.461 7.606 -7.124 1.00 83.31 87 ILE A N 1
ATOM 697 C CA . ILE A 1 87 ? 0.082 7.337 -7.570 1.00 83.31 87 ILE A CA 1
ATOM 698 C C . ILE A 1 87 ? -0.134 5.842 -7.753 1.00 83.31 87 ILE A C 1
ATOM 700 O O . ILE A 1 87 ? -1.133 5.311 -7.283 1.00 83.31 87 ILE A O 1
ATOM 704 N N . ALA A 1 88 ? 0.785 5.160 -8.436 1.00 87.69 88 ALA A N 1
ATOM 705 C CA . ALA A 1 88 ? 0.661 3.735 -8.705 1.00 87.69 88 ALA A CA 1
ATOM 706 C C . ALA A 1 88 ? 0.573 2.924 -7.403 1.00 87.69 88 ALA A C 1
ATOM 708 O O . ALA A 1 88 ? -0.266 2.032 -7.295 1.00 87.69 88 ALA A O 1
ATOM 709 N N . LEU A 1 89 ? 1.377 3.273 -6.393 1.00 89.19 89 LEU A N 1
ATOM 710 C CA . LEU A 1 89 ? 1.361 2.592 -5.100 1.00 89.19 89 LEU A CA 1
ATOM 711 C C . LEU A 1 89 ? 0.068 2.860 -4.311 1.00 89.19 89 LEU A C 1
ATOM 713 O O . LEU A 1 89 ? -0.496 1.939 -3.726 1.00 89.19 89 LEU A O 1
ATOM 717 N N . VAL A 1 90 ? -0.450 4.092 -4.347 1.00 88.75 90 VAL A N 1
ATOM 718 C CA . VAL A 1 90 ? -1.744 4.430 -3.727 1.00 88.75 90 VAL A CA 1
ATOM 719 C C . VAL A 1 90 ? -2.906 3.768 -4.473 1.00 88.75 90 VAL A C 1
ATOM 721 O O . VAL A 1 90 ? -3.810 3.232 -3.843 1.00 88.75 90 VAL A O 1
ATOM 724 N N . ARG A 1 91 ? -2.880 3.714 -5.808 1.00 89.06 91 ARG A N 1
ATOM 725 C CA . ARG A 1 91 ? -3.881 2.981 -6.600 1.00 89.06 91 ARG A CA 1
ATOM 726 C C . ARG A 1 91 ? -3.871 1.490 -6.282 1.00 89.06 91 ARG A C 1
ATOM 728 O O . ARG A 1 91 ? -4.939 0.905 -6.152 1.00 89.06 91 ARG A O 1
ATOM 735 N N . ARG A 1 92 ? -2.687 0.893 -6.099 1.00 92.00 92 ARG A N 1
ATOM 736 C CA . ARG A 1 92 ? -2.561 -0.490 -5.615 1.00 92.00 92 ARG A CA 1
ATOM 737 C C . ARG A 1 92 ? -3.204 -0.655 -4.245 1.00 92.00 92 ARG A C 1
ATOM 739 O O . ARG A 1 92 ? -3.990 -1.571 -4.072 1.00 92.00 92 ARG A O 1
ATOM 746 N N . TYR A 1 93 ? -2.960 0.256 -3.305 1.00 91.56 93 TYR A N 1
ATOM 747 C CA . TYR A 1 93 ? -3.647 0.231 -2.009 1.00 91.56 93 TYR A CA 1
ATOM 748 C C . TYR A 1 93 ? -5.174 0.270 -2.154 1.00 91.56 93 TYR A C 1
ATOM 750 O O . TYR A 1 93 ? -5.867 -0.552 -1.557 1.00 91.56 93 TYR A O 1
ATOM 758 N N . LEU A 1 94 ? -5.688 1.178 -2.987 1.00 90.31 94 LEU A N 1
ATOM 759 C CA . LEU A 1 94 ? -7.125 1.350 -3.218 1.00 90.31 94 LEU A CA 1
ATOM 760 C C . LEU A 1 94 ? -7.785 0.162 -3.939 1.00 90.31 94 LEU A C 1
ATOM 762 O O . LEU A 1 94 ? -9.004 0.027 -3.892 1.00 90.31 94 LEU A O 1
ATOM 766 N N . ALA A 1 95 ? -7.003 -0.711 -4.580 1.00 91.44 95 ALA A N 1
ATOM 767 C CA . ALA A 1 95 ? -7.506 -1.968 -5.129 1.00 91.44 95 ALA A CA 1
ATOM 768 C C . ALA A 1 95 ? -7.819 -3.010 -4.037 1.00 91.44 95 ALA A C 1
ATOM 770 O O . ALA A 1 95 ? -8.610 -3.919 -4.276 1.00 91.44 95 ALA A O 1
ATOM 771 N N . HIS A 1 96 ? -7.223 -2.876 -2.845 1.00 90.88 96 HIS A N 1
ATOM 772 C CA . HIS A 1 96 ? -7.402 -3.804 -1.719 1.00 90.88 96 HIS A CA 1
ATOM 773 C C . HIS A 1 96 ? -8.233 -3.219 -0.574 1.00 90.88 96 HIS A C 1
ATOM 775 O O . HIS A 1 96 ? -8.919 -3.962 0.126 1.00 90.88 96 HIS A O 1
ATOM 781 N N . PHE A 1 97 ? -8.184 -1.901 -0.371 1.00 90.19 97 PHE A N 1
ATOM 782 C CA . PHE A 1 97 ? -8.892 -1.213 0.707 1.00 90.19 97 PHE A CA 1
ATOM 783 C C . PHE A 1 97 ? -9.713 -0.035 0.174 1.00 90.19 97 PHE A C 1
ATOM 785 O O . PHE A 1 97 ? -9.262 0.673 -0.727 1.00 90.19 97 PHE A O 1
ATOM 792 N N . PRO A 1 98 ? -10.900 0.233 0.742 1.00 88.25 98 PRO A N 1
ATOM 793 C CA . PRO A 1 98 ? -11.684 1.401 0.358 1.00 88.25 98 PRO A CA 1
ATOM 794 C C . PRO A 1 98 ? -10.966 2.691 0.768 1.00 88.25 98 PRO A C 1
ATOM 796 O O . PRO A 1 98 ? -10.343 2.732 1.818 1.00 88.25 98 PRO A O 1
ATOM 799 N N . ALA A 1 99 ? -11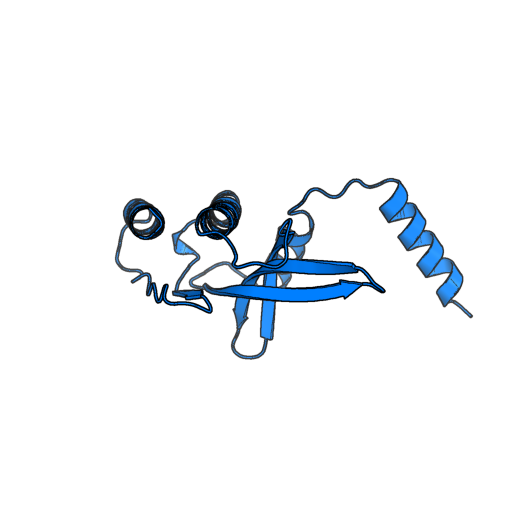.125 3.789 0.025 1.00 84.56 99 ALA A N 1
ATOM 800 C CA . ALA A 1 99 ? -10.499 5.074 0.378 1.00 84.56 99 ALA A CA 1
ATOM 801 C C . ALA A 1 99 ? -10.850 5.565 1.800 1.00 84.56 99 ALA A C 1
ATOM 803 O O . ALA A 1 99 ? -10.048 6.242 2.436 1.00 84.56 99 ALA A O 1
ATOM 804 N N . SER A 1 100 ? -12.013 5.170 2.330 1.00 85.69 100 SER A N 1
ATOM 805 C CA . SER A 1 100 ? -12.454 5.467 3.700 1.00 85.69 100 SER A CA 1
ATOM 806 C C . SER A 1 100 ? -11.606 4.807 4.795 1.00 85.69 100 SER A C 1
ATOM 808 O O . SER A 1 100 ? -11.753 5.143 5.969 1.00 85.69 100 SER A O 1
ATOM 810 N N . SER A 1 101 ? -10.744 3.843 4.459 1.00 88.50 101 SER A N 1
ATOM 811 C CA . SER A 1 101 ? -9.779 3.289 5.411 1.00 88.50 101 SER A CA 1
ATOM 812 C C . SER A 1 101 ? -8.630 4.253 5.701 1.00 88.50 101 SER A C 1
ATOM 814 O O . SER A 1 101 ? -7.936 4.055 6.695 1.00 88.50 101 SER A O 1
ATOM 816 N N . ILE A 1 102 ? -8.423 5.279 4.870 1.00 89.00 102 ILE A N 1
ATOM 817 C CA . ILE A 1 102 ? -7.354 6.267 5.008 1.00 89.00 102 ILE A CA 1
ATOM 818 C C . ILE A 1 102 ? -7.877 7.443 5.831 1.00 89.00 102 ILE A C 1
ATOM 820 O O . ILE A 1 102 ? -8.763 8.168 5.390 1.00 89.00 102 ILE A O 1
ATOM 824 N N . GLY A 1 103 ? -7.306 7.646 7.015 1.00 84.88 103 GLY A N 1
ATOM 825 C CA . GLY A 1 103 ? -7.542 8.855 7.804 1.00 84.88 103 GLY A CA 1
ATOM 826 C C . GLY A 1 103 ? -6.601 9.989 7.416 1.00 84.88 103 GLY A C 1
ATOM 827 O O . GLY A 1 103 ? -7.006 11.136 7.272 1.00 84.88 103 GLY A O 1
ATOM 828 N N . VAL A 1 104 ? -5.321 9.6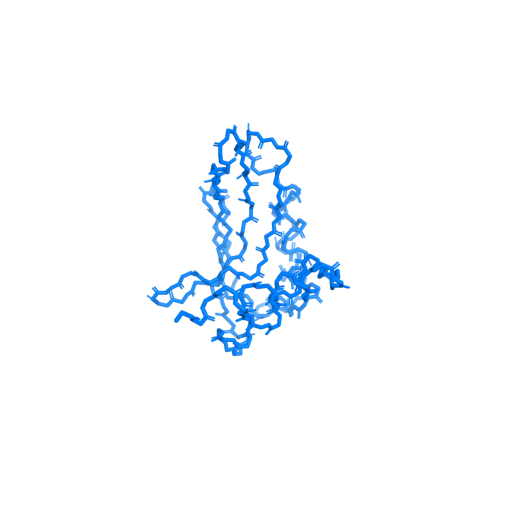67 7.230 1.00 83.56 104 VAL A N 1
ATOM 829 C CA . VAL A 1 104 ? -4.279 10.636 6.865 1.00 83.56 104 VAL A CA 1
ATOM 830 C C . VAL A 1 104 ? -3.284 9.959 5.931 1.00 83.56 104 VAL A C 1
ATOM 832 O O . VAL A 1 104 ? -2.949 8.796 6.150 1.00 83.56 104 VAL A O 1
ATOM 835 N N . LEU A 1 105 ? -2.791 10.677 4.919 1.00 85.62 105 LEU A N 1
ATOM 836 C CA . LEU A 1 105 ? -1.689 10.231 4.068 1.00 85.62 105 LEU A CA 1
ATOM 837 C C . LEU A 1 105 ? -0.543 11.245 4.140 1.00 85.62 105 LEU A C 1
ATOM 839 O O . LEU A 1 105 ? -0.695 12.387 3.720 1.00 85.62 105 LEU A O 1
ATOM 843 N N . LEU A 1 106 ? 0.598 10.806 4.667 1.00 83.31 106 LEU A N 1
ATOM 844 C CA . LEU A 1 106 ? 1.810 11.609 4.826 1.00 83.31 106 LEU A CA 1
ATOM 845 C C . LEU A 1 106 ? 2.859 11.213 3.780 1.00 83.31 106 LEU A C 1
ATOM 847 O O . LEU A 1 106 ? 2.978 10.036 3.437 1.00 83.31 106 LEU A O 1
ATOM 851 N N . ALA A 1 107 ? 3.668 12.162 3.311 1.00 78.31 107 ALA A N 1
ATOM 852 C CA . ALA A 1 107 ? 4.812 11.887 2.441 1.00 78.31 107 ALA A CA 1
ATOM 853 C C . ALA A 1 107 ? 6.001 12.812 2.754 1.00 78.31 107 ALA A C 1
ATOM 855 O O . ALA A 1 107 ? 5.817 13.988 3.046 1.00 78.31 107 ALA A O 1
ATOM 856 N N . ASP A 1 108 ? 7.226 12.297 2.607 1.00 63.47 108 ASP A N 1
ATOM 857 C CA . ASP A 1 108 ? 8.508 12.956 2.955 1.00 63.47 108 ASP A CA 1
ATOM 858 C C . ASP A 1 108 ? 8.848 14.243 2.141 1.00 63.47 108 ASP A C 1
ATOM 860 O O . ASP A 1 108 ? 9.862 14.900 2.346 1.00 63.47 108 ASP A O 1
ATOM 864 N N . ARG A 1 109 ? 7.996 14.642 1.185 1.00 53.81 109 ARG A N 1
ATOM 865 C CA . ARG A 1 109 ? 8.027 15.939 0.468 1.00 53.81 109 ARG A CA 1
ATOM 866 C C . ARG A 1 109 ? 6.590 16.366 0.171 1.00 53.81 109 ARG A C 1
ATOM 868 O O . ARG A 1 109 ? 5.790 15.464 -0.083 1.00 53.81 109 ARG A O 1
ATOM 875 N N . PRO A 1 110 ? 6.274 17.679 0.172 1.00 38.00 110 PRO A N 1
ATOM 876 C CA . PRO A 1 110 ? 4.978 18.218 0.580 1.00 38.00 110 PRO A CA 1
ATOM 877 C C . PRO A 1 110 ? 3.832 17.610 -0.221 1.00 38.00 110 PRO A C 1
ATOM 879 O O . PRO A 1 110 ? 3.532 18.018 -1.337 1.00 38.00 110 PRO A O 1
ATOM 882 N N . ILE A 1 111 ? 3.213 16.609 0.388 1.00 43.38 111 ILE A N 1
ATOM 883 C CA . ILE A 1 111 ? 1.860 16.145 0.123 1.00 43.38 111 ILE A CA 1
ATOM 884 C C . ILE A 1 111 ? 1.295 15.961 1.530 1.00 43.38 111 ILE A C 1
ATOM 886 O O . ILE A 1 111 ? 1.227 14.852 2.051 1.00 43.38 111 ILE A O 1
ATOM 890 N N . ASP A 1 112 ? 1.031 17.082 2.203 1.00 41.31 112 ASP A N 1
ATOM 891 C CA . ASP A 1 112 ? 0.290 17.086 3.463 1.00 41.31 112 ASP A CA 1
ATOM 892 C C . ASP A 1 112 ? -1.191 17.023 3.088 1.00 41.31 112 ASP A C 1
ATOM 894 O O . ASP A 1 112 ? -1.853 18.039 2.879 1.00 41.31 112 ASP A O 1
ATOM 898 N N . VAL A 1 113 ? -1.698 15.806 2.884 1.00 46.97 113 VAL A N 1
ATOM 899 C CA . VAL A 1 113 ? -3.107 15.585 2.551 1.00 46.97 113 VAL A CA 1
ATOM 900 C C . VAL A 1 113 ? -3.792 15.038 3.790 1.00 46.97 113 VAL A C 1
ATOM 902 O O . VAL A 1 113 ? -3.796 13.839 4.079 1.00 46.97 113 VAL A O 1
ATOM 905 N N . SER A 1 114 ? -4.390 15.958 4.543 1.00 42.03 114 SER A N 1
ATOM 906 C CA . SER A 1 114 ? -5.373 15.621 5.564 1.00 42.03 114 SER A CA 1
ATOM 907 C C . SER A 1 114 ? -6.690 15.302 4.859 1.00 42.03 114 SER A C 1
ATOM 909 O O . SER A 1 114 ? -7.452 16.188 4.474 1.00 42.03 114 SER A O 1
ATOM 911 N N . VAL A 1 115 ? -6.948 14.012 4.644 1.00 48.06 115 VAL A N 1
ATOM 912 C CA . VAL A 1 115 ? -8.251 13.545 4.169 1.00 48.06 115 VAL A CA 1
ATOM 913 C C . VAL A 1 115 ? -9.242 13.730 5.318 1.00 48.06 115 VAL A C 1
ATOM 915 O O . VAL A 1 115 ? -9.288 12.931 6.248 1.00 48.06 115 VAL A O 1
ATOM 918 N N . ARG A 1 116 ? -10.017 14.821 5.308 1.00 39.09 116 ARG A N 1
ATOM 919 C CA . ARG A 1 116 ? -11.121 14.975 6.264 1.00 39.09 116 ARG A CA 1
ATOM 920 C C . ARG A 1 116 ? -12.186 13.920 5.960 1.00 39.09 116 ARG A C 1
ATOM 922 O O . ARG A 1 116 ? -12.607 13.754 4.818 1.00 39.09 116 ARG A O 1
ATOM 929 N N . THR A 1 117 ? -12.575 13.175 6.991 1.00 42.50 117 THR A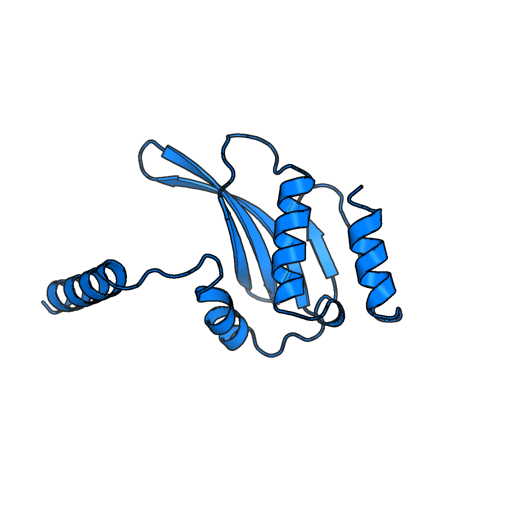 N 1
ATOM 930 C CA . THR A 1 117 ? -13.410 11.966 6.895 1.00 42.50 117 THR A CA 1
ATOM 931 C C . THR A 1 117 ? -14.900 12.267 6.673 1.00 42.50 117 THR A C 1
ATOM 933 O O . THR A 1 117 ? -15.726 11.366 6.795 1.00 42.50 117 THR A O 1
ATOM 936 N N . ASP A 1 118 ? -15.260 13.527 6.421 1.00 44.50 118 ASP A N 1
ATOM 937 C CA . ASP A 1 118 ? -16.632 14.010 6.241 1.00 44.50 118 ASP A CA 1
ATOM 938 C C . ASP A 1 118 ? -17.096 13.978 4.777 1.00 44.50 118 ASP A C 1
ATOM 940 O O . ASP A 1 118 ? -18.278 14.186 4.504 1.00 44.50 118 ASP A O 1
ATOM 944 N N . ARG A 1 119 ? -16.196 13.675 3.831 1.00 41.84 119 ARG A N 1
ATOM 945 C CA . ARG A 1 119 ? -16.516 13.631 2.399 1.00 41.84 119 ARG A CA 1
ATOM 946 C C . ARG A 1 119 ? -16.823 12.222 1.882 1.00 41.84 119 ARG A C 1
ATOM 948 O O . ARG A 1 119 ? -16.188 11.252 2.305 1.00 41.84 119 ARG A O 1
ATOM 955 N N . PRO A 1 120 ? -17.760 12.085 0.925 1.00 40.78 120 PRO A N 1
ATOM 956 C CA . PRO A 1 120 ? -18.075 10.803 0.304 1.00 40.78 120 PRO A CA 1
ATOM 957 C C . PRO A 1 120 ? -16.846 10.210 -0.405 1.00 40.78 120 PRO A C 1
ATOM 959 O O . PRO A 1 120 ? -16.048 10.923 -1.011 1.00 40.78 120 PRO A O 1
ATOM 962 N N . ALA A 1 121 ? -16.702 8.880 -0.362 1.00 42.16 121 ALA A N 1
ATOM 963 C CA . ALA A 1 121 ? -15.507 8.152 -0.815 1.00 42.16 121 ALA A CA 1
ATOM 964 C C . ALA A 1 121 ? -15.059 8.468 -2.262 1.00 42.16 121 ALA A C 1
ATOM 966 O O . ALA A 1 121 ? -13.867 8.396 -2.564 1.00 42.16 121 ALA A O 1
ATOM 967 N N . GLY A 1 122 ? -15.989 8.858 -3.144 1.00 39.41 122 GLY A N 1
ATOM 968 C CA . GLY A 1 122 ? -15.680 9.283 -4.515 1.00 39.41 122 GLY A CA 1
ATOM 969 C C . GLY A 1 122 ? -14.918 10.612 -4.606 1.00 39.41 122 GLY A C 1
ATOM 970 O O . GLY A 1 122 ? -14.108 10.795 -5.511 1.00 39.41 122 GLY A O 1
ATOM 971 N N . GLU A 1 123 ? -15.108 11.513 -3.644 1.00 39.94 123 GLU A N 1
ATOM 972 C CA . GLU A 1 123 ? -14.475 12.837 -3.610 1.00 39.94 123 GLU A CA 1
ATOM 973 C C . GLU A 1 123 ? -13.100 12.810 -2.920 1.00 39.94 123 GLU A C 1
ATOM 975 O O . GLU A 1 123 ? -12.205 13.603 -3.211 1.00 39.94 123 GLU A O 1
ATOM 980 N N . VAL A 1 124 ? -12.889 11.830 -2.039 1.00 48.41 124 VAL A N 1
ATOM 981 C CA . VAL A 1 124 ? -11.573 11.516 -1.466 1.00 48.41 124 VAL A CA 1
ATOM 982 C C . VAL A 1 124 ? -10.653 10.946 -2.543 1.00 48.41 124 VAL A C 1
ATOM 984 O O . VAL A 1 124 ? -9.500 11.360 -2.662 1.00 48.41 124 VAL A O 1
ATOM 987 N N . ALA A 1 125 ? -11.178 10.044 -3.379 1.00 42.06 125 ALA A N 1
ATOM 988 C CA . ALA A 1 125 ? -10.463 9.533 -4.540 1.00 42.06 125 ALA A CA 1
ATOM 989 C C . ALA A 1 125 ? -10.168 10.648 -5.555 1.00 42.06 125 ALA A C 1
ATOM 991 O O . ALA A 1 125 ? -9.051 10.704 -6.059 1.00 42.06 125 ALA A O 1
ATOM 992 N N . SER A 1 126 ? -11.107 11.571 -5.810 1.00 38.22 126 SER A N 1
ATOM 993 C CA . SER A 1 126 ? -10.850 12.717 -6.692 1.00 38.22 126 SER A CA 1
ATOM 994 C C . SER A 1 126 ? -9.846 13.701 -6.092 1.00 38.22 126 SER A C 1
ATOM 996 O O . SER A 1 126 ? -8.999 14.181 -6.820 1.00 38.22 126 SER A O 1
ATOM 998 N N . THR A 1 127 ? -9.837 13.934 -4.778 1.00 47.12 127 THR A N 1
ATOM 999 C CA . THR A 1 127 ? -8.850 14.802 -4.107 1.00 47.12 127 THR A CA 1
ATOM 1000 C C . THR A 1 127 ? -7.448 14.181 -4.150 1.00 47.12 127 THR A C 1
ATOM 1002 O O . THR A 1 127 ? -6.484 14.842 -4.525 1.00 47.12 127 THR A O 1
ATOM 1005 N N . ILE A 1 128 ? -7.326 12.878 -3.878 1.00 49.22 128 ILE A N 1
ATOM 1006 C CA . ILE A 1 128 ? -6.056 12.144 -4.008 1.00 49.22 128 ILE A CA 1
ATOM 1007 C C . ILE A 1 128 ? -5.593 12.097 -5.478 1.00 49.22 128 ILE A C 1
ATOM 1009 O O . ILE A 1 128 ? -4.397 12.156 -5.745 1.00 49.22 128 ILE A O 1
ATOM 1013 N N . VAL A 1 129 ? -6.506 12.028 -6.451 1.00 42.22 129 VAL A N 1
ATOM 1014 C CA . VAL A 1 129 ? -6.168 11.990 -7.887 1.00 42.22 129 VAL A CA 1
ATOM 1015 C C . VAL A 1 129 ? -5.884 13.386 -8.466 1.00 42.22 129 VAL A C 1
ATOM 1017 O O . VAL A 1 129 ? -4.953 13.515 -9.253 1.00 42.22 129 VAL A O 1
ATOM 1020 N N . SER A 1 130 ? -6.606 14.430 -8.054 1.00 38.81 130 SER A N 1
ATOM 1021 C CA . SER A 1 130 ? -6.483 15.808 -8.558 1.00 38.81 130 SER A CA 1
ATOM 1022 C C . SER A 1 130 ? -5.256 16.552 -8.036 1.00 38.81 130 SER A C 1
ATOM 1024 O O . SER A 1 130 ? -4.806 17.473 -8.700 1.00 38.81 130 SER A O 1
ATOM 1026 N N . ILE A 1 131 ? -4.691 16.167 -6.886 1.00 43.94 131 ILE A N 1
ATOM 1027 C CA . ILE A 1 131 ? -3.445 16.769 -6.361 1.00 43.94 131 ILE A CA 1
ATOM 1028 C C . ILE A 1 131 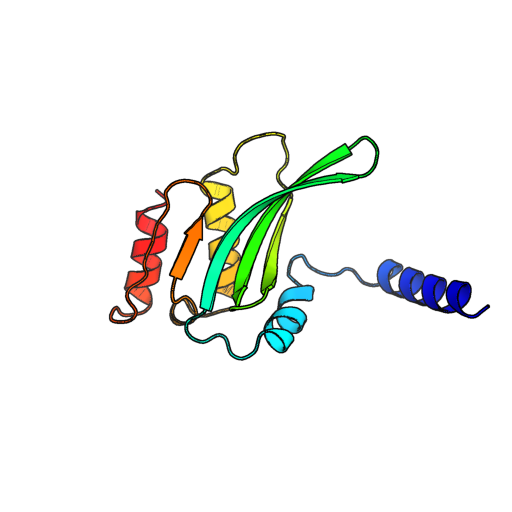? -2.195 16.087 -6.949 1.00 43.94 131 ILE A C 1
ATOM 1030 O O . ILE A 1 131 ? -1.071 16.552 -6.775 1.00 43.94 131 ILE A O 1
ATOM 1034 N N . THR A 1 132 ? -2.382 14.969 -7.654 1.00 37.44 132 THR A N 1
ATOM 1035 C CA . THR A 1 132 ? -1.286 14.172 -8.212 1.00 37.44 132 THR A CA 1
ATOM 1036 C C . THR A 1 132 ? -1.196 14.266 -9.744 1.00 37.44 132 THR A C 1
ATOM 1038 O O . THR A 1 132 ? -0.430 13.520 -10.356 1.00 37.44 132 THR A O 1
ATOM 1041 N N . GLY A 1 133 ? -1.964 15.187 -10.343 1.00 28.00 133 GLY A N 1
ATOM 1042 C CA . GLY A 1 133 ? -1.881 15.621 -11.742 1.00 28.00 133 GLY A CA 1
ATOM 1043 C C . GLY A 1 133 ? -1.193 16.971 -11.871 1.00 28.00 133 GLY A C 1
ATOM 1044 O O . GLY A 1 133 ? -1.444 17.831 -11.001 1.00 28.00 133 GLY A O 1
#

Foldseek 3Di:
DCPVVVVVVVVVVVVPDDQDQQNCQVVLDVVVDDLAAFEKEWDWDWDDDDPDIWIKTFIFTDDPVDTGTRHIDTDPDDDDCQLVNVVVGVVVVCVPDQLNSHQFYYYPPPPRDRPDNPDDSVVSVVVSVVVSD

pLDDT: mean 74.41, std 17.89, range [28.0, 92.81]

Sequence (133 aa):
MRTASTYRRLQRFFQHVRLGEDWALPLVAGLVGPARNWTLVLDRTNWSIGAREVNYLVLAVVTRRFRVPLLWTVLPGKGNSSTAARIALVRRYLAHFPASSIGVLLADRPIDVSVRTDRPAGEVASTIVSITG

Secondary structure (DSSP, 8-state):
--HHHHHHHHHHHHHH----TTTTHHHHHHHH---SSEEEEEEEEEEEETTEEEEEEEEEEEPSS-EEEEEEEEESSSSPPPHHHHHHHHHHHHHHS-GGGEEEEEETTT--B---TTS-HHHHHHHHHHT--